Protein AF-A0A968VLU7-F1 (afdb_monomer_lite)

Structure (mmCIF, N/CA/C/O backbone):
data_AF-A0A968VLU7-F1
#
_entry.id   AF-A0A968VLU7-F1
#
loop_
_atom_site.group_PDB
_atom_site.id
_atom_site.type_symbol
_atom_site.label_atom_id
_atom_site.label_alt_id
_atom_site.label_comp_id
_atom_site.label_asym_id
_atom_site.label_entity_id
_atom_site.label_seq_id
_atom_site.pdbx_PDB_ins_code
_atom_site.Cartn_x
_atom_site.Cartn_y
_atom_site.Cartn_z
_atom_site.occupancy
_atom_site.B_iso_or_equiv
_atom_site.auth_seq_id
_atom_site.auth_comp_id
_atom_site.auth_asym_id
_atom_site.auth_atom_id
_atom_site.pdbx_PDB_model_num
ATOM 1 N N . MET A 1 1 ? -8.052 23.597 -14.425 1.00 51.09 1 MET A N 1
ATOM 2 C CA . MET A 1 1 ? -7.972 22.643 -15.553 1.00 51.09 1 MET A CA 1
ATOM 3 C C . MET A 1 1 ? -7.661 21.229 -15.045 1.00 51.09 1 MET A C 1
ATOM 5 O O . MET A 1 1 ? -6.500 20.841 -15.040 1.00 51.09 1 MET A O 1
ATOM 9 N N . PRO A 1 2 ? -8.665 20.461 -14.580 1.00 56.44 2 PRO A N 1
ATOM 10 C CA . PRO A 1 2 ? -8.504 19.060 -14.148 1.00 56.44 2 PRO A CA 1
ATOM 11 C C . PRO A 1 2 ? -8.347 18.060 -15.314 1.00 56.44 2 PRO A C 1
ATOM 13 O O . PRO A 1 2 ? -7.928 16.928 -15.118 1.00 56.44 2 PRO A O 1
ATOM 16 N N . THR A 1 3 ? -8.668 18.475 -16.542 1.00 58.62 3 THR A N 1
ATOM 17 C CA . THR A 1 3 ? -8.881 17.606 -17.713 1.00 58.62 3 THR A CA 1
ATOM 18 C C . THR A 1 3 ? -7.614 17.035 -18.357 1.00 58.62 3 THR A C 1
ATOM 20 O O . THR A 1 3 ? -7.699 16.066 -19.106 1.00 58.62 3 THR A O 1
ATOM 23 N N . LEU A 1 4 ? -6.435 17.600 -18.076 1.00 59.56 4 LEU A N 1
ATOM 24 C CA . LEU A 1 4 ? -5.157 17.134 -18.639 1.00 59.56 4 LEU A CA 1
ATOM 25 C C . LEU A 1 4 ? -4.418 16.137 -17.732 1.00 59.56 4 LEU A C 1
ATOM 27 O O . LEU A 1 4 ? -3.543 15.424 -18.217 1.00 59.56 4 LEU A O 1
ATOM 31 N N . TYR A 1 5 ? -4.789 16.047 -16.448 1.00 61.19 5 TYR A N 1
ATOM 32 C CA . TYR A 1 5 ? -4.163 15.151 -15.467 1.00 61.19 5 TYR A CA 1
ATOM 33 C C . TYR A 1 5 ? -4.159 13.669 -15.903 1.00 61.19 5 TYR A C 1
ATOM 35 O O . TYR A 1 5 ? -3.080 13.073 -15.908 1.00 61.19 5 TYR A O 1
ATOM 43 N N . PRO A 1 6 ? -5.273 13.091 -16.407 1.00 62.50 6 PRO A N 1
ATOM 44 C CA . PRO A 1 6 ? -5.295 11.687 -16.830 1.00 62.50 6 PRO A CA 1
ATOM 45 C C . PRO A 1 6 ? -4.394 11.387 -18.036 1.00 62.50 6 PRO A C 1
ATOM 47 O O . PRO A 1 6 ? -4.065 10.234 -18.286 1.00 62.50 6 PRO A O 1
ATOM 50 N N . ARG A 1 7 ? -4.006 12.405 -18.818 1.00 68.12 7 ARG A N 1
ATOM 51 C CA . ARG A 1 7 ? -3.220 12.222 -20.051 1.00 68.12 7 ARG A CA 1
ATOM 52 C C . ARG A 1 7 ? -1.714 12.233 -19.809 1.00 68.12 7 ARG A C 1
ATOM 54 O O . ARG A 1 7 ? -0.983 11.550 -20.518 1.00 68.12 7 ARG A O 1
ATOM 61 N N . ILE A 1 8 ? -1.254 13.002 -18.825 1.00 74.12 8 ILE A N 1
ATOM 62 C CA . ILE A 1 8 ? 0.177 13.193 -18.535 1.00 74.12 8 ILE A CA 1
ATOM 63 C C . ILE A 1 8 ? 0.699 12.259 -17.443 1.00 74.12 8 ILE A C 1
ATOM 65 O O . ILE A 1 8 ? 1.892 11.975 -17.404 1.00 74.12 8 ILE A O 1
ATOM 69 N N . TRP A 1 9 ? -0.184 11.751 -16.584 1.00 81.12 9 TRP A N 1
ATOM 70 C CA . TRP A 1 9 ? 0.197 10.877 -15.480 1.00 81.12 9 TRP A CA 1
ATOM 71 C C . TRP A 1 9 ? 0.637 9.465 -15.910 1.00 81.12 9 TRP A C 1
ATOM 73 O O . TRP A 1 9 ? 1.695 9.027 -15.457 1.00 81.12 9 TRP A O 1
ATOM 83 N N . PRO A 1 10 ? -0.034 8.777 -16.859 1.00 80.62 10 PRO A N 1
ATOM 84 C CA . PRO A 1 10 ? 0.406 7.448 -17.293 1.00 80.62 10 PRO A CA 1
ATOM 85 C C . PRO A 1 10 ? 1.819 7.417 -17.911 1.00 80.62 10 PRO A C 1
ATOM 87 O O . PRO A 1 10 ? 2.572 6.487 -17.625 1.00 80.62 10 PRO A O 1
ATOM 90 N N . PRO A 1 11 ? 2.242 8.402 -18.735 1.00 81.06 11 PRO A N 1
ATOM 91 C CA . PRO A 1 11 ? 3.641 8.514 -19.152 1.00 81.06 11 PRO A CA 1
ATOM 92 C C . PRO A 1 11 ? 4.634 8.648 -17.990 1.00 81.06 11 PRO A C 1
ATOM 94 O O . PRO A 1 11 ? 5.686 8.013 -18.033 1.00 81.06 11 PRO A O 1
ATOM 97 N N . ILE A 1 12 ? 4.304 9.434 -16.959 1.00 83.62 12 ILE A N 1
ATOM 98 C CA . ILE A 1 12 ? 5.163 9.631 -15.780 1.00 83.62 12 ILE A CA 1
ATOM 99 C C . ILE A 1 12 ? 5.307 8.323 -15.002 1.00 83.62 12 ILE A C 1
ATOM 101 O O . ILE A 1 12 ? 6.427 7.922 -14.701 1.00 83.62 12 ILE A O 1
ATOM 105 N N . GLN A 1 13 ? 4.198 7.625 -14.748 1.00 85.12 13 GLN A N 1
ATOM 106 C CA . GLN A 1 13 ? 4.214 6.332 -14.064 1.00 85.12 13 GLN A CA 1
ATOM 107 C C . GLN A 1 13 ? 5.093 5.308 -14.791 1.00 85.12 13 GLN A C 1
ATOM 109 O O . GLN A 1 13 ? 5.953 4.675 -14.179 1.00 85.12 13 GLN A O 1
ATOM 114 N N . ARG A 1 14 ? 4.960 5.217 -16.123 1.00 82.75 14 ARG A N 1
ATOM 115 C CA . ARG A 1 14 ? 5.808 4.340 -16.946 1.00 82.75 14 ARG A CA 1
ATOM 116 C C . ARG A 1 14 ? 7.289 4.695 -16.851 1.00 82.75 14 ARG A C 1
ATOM 118 O O . ARG A 1 14 ? 8.110 3.793 -16.733 1.00 82.75 14 ARG A O 1
ATOM 125 N N . ALA A 1 15 ? 7.631 5.982 -16.916 1.00 86.12 15 ALA A N 1
ATOM 126 C CA . ALA A 1 15 ? 9.019 6.434 -16.836 1.00 86.12 15 ALA A CA 1
ATOM 127 C C . ALA A 1 15 ? 9.638 6.190 -15.449 1.00 86.12 15 ALA A C 1
ATOM 129 O O . ALA A 1 15 ? 10.814 5.848 -15.359 1.00 86.12 15 ALA A O 1
ATOM 130 N N . ALA A 1 16 ? 8.848 6.336 -14.382 1.00 85.50 16 ALA A N 1
ATOM 131 C CA . ALA A 1 16 ? 9.277 6.099 -13.006 1.00 85.50 16 ALA A CA 1
ATOM 132 C C . ALA A 1 16 ? 9.236 4.615 -12.592 1.00 85.50 16 ALA A C 1
ATOM 134 O O . ALA A 1 16 ? 9.745 4.271 -11.530 1.00 85.50 16 ALA A O 1
ATOM 135 N N . GLY A 1 17 ? 8.650 3.734 -13.411 1.00 88.69 17 GLY A N 1
ATOM 136 C CA . GLY A 1 17 ? 8.498 2.316 -13.079 1.00 88.69 17 GLY A CA 1
ATOM 137 C C . GLY A 1 17 ? 7.533 2.073 -11.917 1.00 88.69 17 GLY A C 1
ATOM 138 O O . GLY A 1 17 ? 7.744 1.147 -11.143 1.00 88.69 17 GLY A O 1
ATOM 139 N N . ILE A 1 18 ? 6.496 2.902 -11.794 1.00 89.31 18 ILE A N 1
ATOM 140 C CA . ILE A 1 18 ? 5.481 2.815 -10.737 1.00 89.31 18 ILE A CA 1
ATOM 141 C C . ILE A 1 18 ?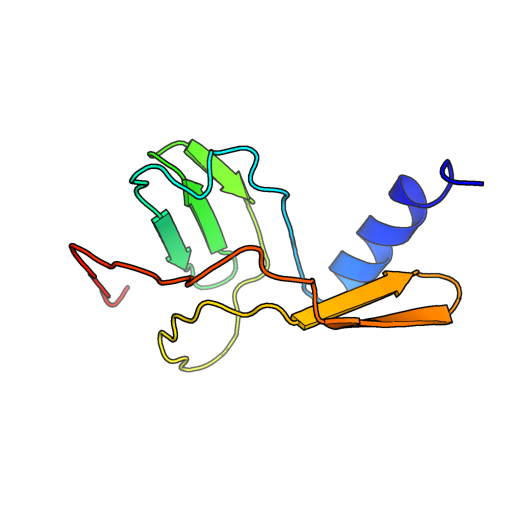 4.105 2.526 -11.339 1.00 89.31 18 ILE A C 1
ATOM 143 O O . ILE A 1 18 ? 3.856 2.809 -12.512 1.00 89.31 18 ILE A O 1
ATOM 147 N N . ALA A 1 19 ? 3.200 2.001 -10.522 1.00 91.69 19 ALA A N 1
ATOM 148 C CA . ALA A 1 19 ? 1.786 1.879 -10.843 1.00 91.69 19 ALA A CA 1
ATOM 149 C C . ALA A 1 19 ? 0.970 2.063 -9.557 1.00 91.69 19 ALA A C 1
ATOM 151 O O . ALA A 1 19 ? 1.433 1.698 -8.479 1.00 91.69 19 ALA A O 1
ATOM 152 N N . GLU A 1 20 ? -0.224 2.640 -9.669 1.00 91.25 20 GLU A N 1
ATOM 153 C CA . GLU A 1 20 ? -1.108 2.888 -8.527 1.00 91.25 20 GLU A CA 1
ATOM 154 C C . GLU A 1 20 ? -2.570 2.686 -8.940 1.00 91.25 20 GLU A C 1
ATOM 156 O O . GLU A 1 20 ? -2.925 2.866 -10.108 1.00 91.25 20 GLU A O 1
ATOM 161 N N . ALA A 1 21 ? -3.419 2.343 -7.977 1.00 92.00 21 ALA A N 1
ATOM 162 C CA . ALA A 1 21 ? -4.863 2.276 -8.149 1.00 92.00 21 ALA A CA 1
ATOM 163 C C . ALA A 1 21 ? -5.552 2.787 -6.882 1.00 92.00 21 ALA A C 1
ATOM 165 O O . ALA A 1 21 ? -5.066 2.573 -5.772 1.00 92.00 21 ALA A O 1
ATOM 166 N N . ALA A 1 22 ? -6.690 3.461 -7.052 1.00 91.50 22 ALA A N 1
ATOM 167 C CA . ALA A 1 22 ? -7.531 3.840 -5.928 1.00 91.50 22 ALA A CA 1
ATOM 168 C C . ALA A 1 22 ? -8.303 2.612 -5.436 1.00 91.50 22 ALA A C 1
ATOM 170 O O . ALA A 1 22 ? -9.004 1.963 -6.215 1.00 91.50 22 ALA A O 1
ATOM 171 N N . ILE A 1 23 ? -8.200 2.323 -4.143 1.00 92.12 23 ILE A N 1
ATOM 172 C CA . ILE A 1 23 ? -9.030 1.320 -3.482 1.00 92.12 23 ILE A CA 1
ATOM 173 C C . ILE A 1 23 ? -10.332 2.013 -3.081 1.00 92.12 23 ILE A C 1
ATOM 175 O O . ILE A 1 23 ? -10.313 3.015 -2.372 1.00 92.12 23 ILE A O 1
ATOM 179 N N . THR A 1 24 ? -11.461 1.511 -3.576 1.00 91.19 24 THR A N 1
ATOM 180 C CA . THR A 1 24 ? -12.795 2.051 -3.260 1.00 91.19 24 THR A CA 1
ATOM 181 C C . THR A 1 24 ? -13.511 1.263 -2.163 1.00 91.19 24 THR A C 1
ATOM 183 O O . THR A 1 24 ? -14.669 1.552 -1.874 1.00 91.19 24 THR A O 1
ATOM 186 N N . ALA A 1 25 ? -12.860 0.233 -1.616 1.00 91.06 25 ALA A N 1
ATOM 187 C CA . ALA A 1 25 ? -13.356 -0.526 -0.476 1.00 91.06 25 ALA A CA 1
ATOM 188 C C . ALA A 1 25 ? -13.392 0.352 0.783 1.00 91.06 25 ALA A C 1
ATOM 190 O O . ALA A 1 25 ? -12.696 1.368 0.872 1.00 91.06 25 ALA A O 1
ATOM 191 N N . SER A 1 26 ? -14.240 -0.032 1.732 1.00 92.31 26 SER A N 1
ATOM 192 C CA . SER A 1 26 ? -14.320 0.625 3.030 1.00 92.31 26 SER A CA 1
ATOM 193 C C . SER A 1 26 ? -12.995 0.465 3.773 1.00 92.31 26 SER A C 1
ATOM 195 O O . SER A 1 26 ? -12.355 -0.574 3.697 1.00 92.31 26 SER A O 1
ATOM 197 N N . THR A 1 27 ? -12.557 1.488 4.499 1.00 89.06 27 THR A N 1
ATOM 198 C CA . THR A 1 27 ? -11.331 1.390 5.309 1.00 89.06 27 THR A CA 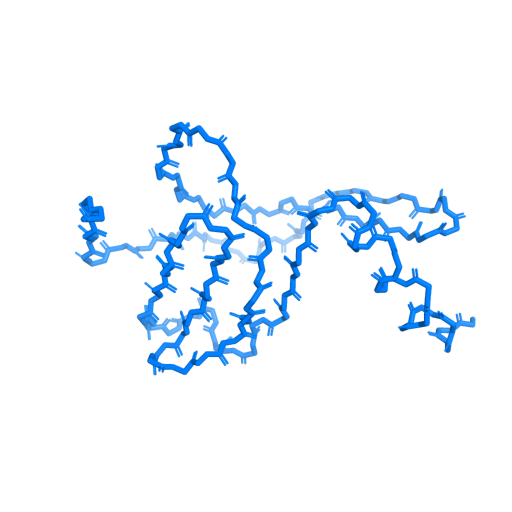1
ATOM 199 C C . THR A 1 27 ? -11.608 0.943 6.743 1.00 89.06 27 THR A C 1
ATOM 201 O O . THR A 1 27 ? -10.671 0.824 7.523 1.00 89.06 27 THR A O 1
ATOM 204 N N . THR A 1 28 ? -12.880 0.768 7.118 1.00 92.44 28 THR A N 1
ATOM 205 C CA . THR A 1 28 ? -13.301 0.383 8.478 1.00 92.44 28 THR A CA 1
ATOM 206 C C . THR A 1 28 ? -13.769 -1.062 8.576 1.00 92.44 28 THR A C 1
ATOM 208 O O . THR A 1 28 ? -13.997 -1.543 9.682 1.00 92.44 28 THR A O 1
ATOM 211 N N . ASP A 1 29 ? -13.954 -1.726 7.437 1.00 96.06 29 ASP A N 1
ATOM 212 C CA . ASP A 1 29 ? -14.360 -3.124 7.377 1.00 96.06 29 ASP A CA 1
ATOM 213 C C . ASP A 1 29 ? -13.123 -4.019 7.230 1.00 96.06 29 ASP A C 1
ATOM 215 O O . ASP A 1 29 ? -12.071 -3.587 6.749 1.00 96.06 29 ASP A O 1
ATOM 219 N N . TRP A 1 30 ? -13.249 -5.276 7.653 1.00 97.19 30 TRP A N 1
ATOM 220 C CA . TRP A 1 30 ? -12.222 -6.285 7.417 1.00 97.19 30 TRP A CA 1
ATOM 221 C C . TRP A 1 30 ? -12.124 -6.605 5.928 1.00 97.19 30 TRP A C 1
ATOM 223 O O . TRP A 1 30 ? -13.143 -6.781 5.259 1.00 97.19 30 TRP A O 1
ATOM 233 N N . HIS A 1 31 ? -10.892 -6.701 5.434 1.00 97.38 31 HIS A N 1
ATOM 234 C CA . HIS A 1 31 ? -10.593 -6.938 4.030 1.00 97.38 31 HIS A CA 1
ATOM 235 C C . HIS A 1 31 ? -9.385 -7.851 3.876 1.00 97.38 31 HIS A C 1
ATOM 237 O O . HIS A 1 31 ? -8.388 -7.698 4.586 1.00 97.38 31 HIS A O 1
ATOM 243 N N . ASP A 1 32 ? -9.456 -8.724 2.874 1.00 97.50 32 ASP A N 1
ATOM 244 C CA . ASP A 1 32 ? -8.329 -9.560 2.478 1.00 97.50 32 ASP A CA 1
ATOM 245 C C . ASP A 1 32 ? -7.498 -8.825 1.429 1.00 97.50 32 ASP A C 1
ATOM 247 O O . ASP A 1 32 ? -7.984 -8.498 0.341 1.00 97.50 32 ASP A O 1
ATOM 251 N N . TYR A 1 33 ? -6.224 -8.593 1.736 1.00 96.38 33 TYR A N 1
ATOM 252 C CA . TYR A 1 33 ? -5.277 -7.958 0.826 1.00 96.38 33 TYR A CA 1
ATOM 253 C C . TYR A 1 33 ? -4.246 -8.970 0.341 1.00 96.38 33 TYR A C 1
ATOM 255 O O . TYR A 1 33 ? -3.580 -9.625 1.138 1.00 96.38 33 TYR A O 1
ATOM 263 N N . GLU A 1 34 ? -4.062 -9.053 -0.975 1.00 96.75 34 GLU A N 1
ATOM 264 C CA . GLU A 1 34 ? -3.087 -9.958 -1.585 1.00 96.75 34 GLU A CA 1
ATOM 265 C C . GLU A 1 34 ? -2.151 -9.177 -2.512 1.00 96.75 34 GLU A C 1
ATOM 267 O O . GLU A 1 34 ? -2.593 -8.498 -3.444 1.00 96.75 34 GLU A O 1
ATOM 272 N N . LEU A 1 35 ? -0.842 -9.305 -2.281 1.00 95.12 35 LEU A N 1
ATOM 273 C CA . LEU A 1 35 ? 0.194 -8.859 -3.208 1.00 95.12 35 LEU A CA 1
ATOM 274 C C . LEU A 1 35 ? 0.850 -10.080 -3.849 1.00 95.12 35 LEU A C 1
ATOM 276 O O . LEU A 1 35 ? 1.732 -10.709 -3.270 1.00 95.12 35 LEU A O 1
ATOM 280 N N . ILE A 1 36 ? 0.464 -10.370 -5.088 1.00 95.19 36 ILE A N 1
ATOM 281 C CA . ILE A 1 36 ? 1.120 -11.395 -5.895 1.00 95.19 36 ILE A CA 1
ATOM 282 C C . ILE A 1 36 ? 2.343 -10.752 -6.529 1.00 95.19 36 ILE A C 1
ATOM 284 O O . ILE A 1 36 ? 2.224 -9.948 -7.457 1.00 95.19 36 ILE A O 1
ATOM 288 N N . TRP A 1 37 ? 3.523 -11.092 -6.024 1.00 92.62 37 TRP A N 1
ATOM 289 C CA . TRP A 1 37 ? 4.781 -10.522 -6.489 1.00 92.62 37 TRP A CA 1
ATOM 290 C C . TRP A 1 37 ? 5.516 -11.491 -7.421 1.00 92.62 37 TRP A C 1
ATOM 292 O O . TRP A 1 37 ? 6.171 -12.435 -6.991 1.00 92.62 37 TRP A O 1
ATOM 302 N N . GLY A 1 38 ? 5.433 -11.237 -8.729 1.00 91.81 38 GLY A N 1
ATOM 303 C CA . GLY A 1 38 ? 6.172 -11.985 -9.745 1.00 91.81 38 GLY A CA 1
ATOM 304 C C . GLY A 1 38 ? 7.548 -11.390 -10.065 1.00 91.81 38 GLY A C 1
ATOM 305 O O . GLY A 1 38 ? 7.878 -10.260 -9.718 1.00 91.81 38 GLY A O 1
ATOM 306 N N . ALA A 1 39 ? 8.353 -12.117 -10.843 1.00 91.44 39 ALA A N 1
ATOM 307 C CA . ALA A 1 39 ? 9.718 -11.697 -11.196 1.00 91.44 39 ALA A CA 1
ATOM 308 C C . ALA A 1 39 ? 9.807 -10.378 -11.996 1.00 91.44 39 ALA A C 1
ATOM 310 O O . ALA A 1 39 ? 10.859 -9.742 -12.046 1.00 91.44 39 ALA A O 1
ATOM 311 N N . ARG A 1 40 ? 8.728 -9.992 -12.687 1.00 92.88 40 ARG A N 1
ATOM 312 C CA . ARG A 1 40 ? 8.681 -8.795 -13.549 1.00 92.88 40 ARG A CA 1
ATOM 313 C C . ARG A 1 40 ? 7.517 -7.872 -13.241 1.00 92.88 40 ARG A C 1
ATOM 315 O O . ARG A 1 40 ? 7.647 -6.664 -13.429 1.00 92.88 40 ARG A O 1
ATOM 322 N N . TYR A 1 41 ? 6.402 -8.450 -12.813 1.00 95.38 41 TYR A N 1
ATOM 323 C CA . TYR A 1 41 ? 5.174 -7.730 -12.550 1.00 95.38 41 TYR A CA 1
ATOM 324 C C . TYR A 1 41 ? 4.547 -8.217 -11.253 1.00 95.38 41 TYR A C 1
ATOM 326 O O . TYR A 1 41 ? 4.743 -9.373 -10.875 1.00 95.38 41 TYR A O 1
ATOM 334 N N . SER A 1 42 ? 3.770 -7.341 -10.636 1.00 95.50 42 SER A N 1
ATOM 335 C CA . SER A 1 42 ? 2.973 -7.625 -9.458 1.00 95.50 42 SER A CA 1
ATOM 336 C C . SER A 1 42 ? 1.499 -7.332 -9.731 1.00 95.50 42 SER A C 1
ATOM 338 O O . SER A 1 42 ? 1.162 -6.437 -10.515 1.00 95.50 42 SER A O 1
ATOM 340 N N . THR A 1 43 ? 0.637 -8.078 -9.052 1.00 96.94 43 THR A N 1
ATOM 341 C CA . THR A 1 43 ? -0.817 -7.904 -9.063 1.00 96.94 43 THR A CA 1
ATOM 342 C C . THR A 1 43 ? -1.271 -7.690 -7.625 1.00 96.94 43 THR A C 1
ATOM 344 O O . THR A 1 43 ? -0.854 -8.422 -6.730 1.00 96.94 43 THR A O 1
ATOM 347 N N . PHE A 1 44 ? -2.111 -6.684 -7.401 1.00 96.81 44 PHE A N 1
ATOM 348 C CA . PHE A 1 44 ? -2.686 -6.384 -6.096 1.00 96.81 44 PHE A CA 1
ATOM 349 C C . PHE A 1 44 ? -4.183 -6.671 -6.107 1.00 96.81 44 PHE A C 1
ATOM 351 O O . PHE A 1 44 ? -4.901 -6.229 -7.019 1.00 96.81 44 PHE A O 1
ATOM 358 N N . ARG A 1 45 ? -4.654 -7.397 -5.095 1.00 97.88 45 ARG A N 1
ATOM 359 C CA . ARG A 1 45 ? -6.064 -7.741 -4.928 1.00 97.88 45 ARG A CA 1
ATOM 360 C C . ARG A 1 45 ? -6.604 -7.281 -3.584 1.00 97.88 45 ARG A C 1
ATOM 362 O O . ARG A 1 45 ? -5.874 -7.232 -2.599 1.00 97.88 45 ARG A O 1
ATOM 369 N N . VAL A 1 46 ? -7.898 -6.986 -3.585 1.00 97.69 46 VAL A N 1
ATOM 370 C CA . VAL A 1 46 ? -8.706 -6.720 -2.394 1.00 97.69 46 VAL A CA 1
ATOM 371 C C . VAL A 1 46 ? -9.932 -7.620 -2.480 1.00 97.69 46 VAL A C 1
ATOM 373 O O . VAL A 1 46 ? -10.609 -7.630 -3.514 1.00 97.69 46 VAL A O 1
ATOM 376 N N . ASP A 1 47 ? -10.177 -8.422 -1.448 1.00 97.44 47 ASP A N 1
ATOM 377 C CA . ASP A 1 47 ? -11.267 -9.405 -1.376 1.00 97.44 47 ASP A CA 1
ATOM 378 C C . ASP A 1 47 ? -11.301 -10.337 -2.605 1.00 97.44 47 ASP A C 1
ATOM 380 O O . ASP A 1 47 ? -12.330 -10.546 -3.257 1.00 97.44 47 ASP A O 1
ATOM 384 N N . GLY A 1 48 ? -10.120 -10.818 -3.012 1.00 96.44 48 GLY A N 1
ATOM 385 C CA . GLY A 1 48 ? -9.931 -11.679 -4.185 1.00 96.44 48 GLY A CA 1
ATOM 386 C C . GLY A 1 48 ? -10.121 -10.995 -5.548 1.00 96.44 48 GLY A C 1
ATOM 387 O O . GLY A 1 48 ? -9.948 -11.637 -6.587 1.00 96.44 48 GLY A O 1
ATOM 388 N N . ARG A 1 49 ? -10.446 -9.696 -5.595 1.00 96.88 49 ARG A N 1
ATOM 389 C CA . ARG A 1 49 ? -10.615 -8.931 -6.841 1.00 96.88 49 ARG A CA 1
ATOM 390 C C . ARG A 1 49 ? -9.353 -8.158 -7.180 1.00 96.88 49 ARG A C 1
ATOM 392 O O . ARG A 1 49 ? -8.839 -7.412 -6.356 1.00 96.88 49 ARG A O 1
ATOM 399 N N . THR A 1 50 ? -8.888 -8.272 -8.420 1.00 97.56 50 THR A N 1
ATOM 400 C CA . THR A 1 50 ? -7.746 -7.488 -8.906 1.00 97.56 50 THR A CA 1
ATOM 401 C C . THR A 1 50 ? -8.082 -5.997 -8.962 1.00 97.56 50 THR A C 1
ATOM 403 O O . THR A 1 50 ? -8.968 -5.588 -9.712 1.00 97.56 50 THR A O 1
ATOM 406 N N . VAL A 1 51 ? -7.344 -5.193 -8.192 1.00 97.06 51 VAL A N 1
ATOM 407 C CA . VAL A 1 51 ? -7.462 -3.723 -8.144 1.00 97.06 51 VAL A CA 1
ATOM 408 C C . VAL A 1 51 ? -6.349 -3.054 -8.947 1.00 97.06 51 VAL A C 1
ATOM 410 O O . VAL A 1 51 ? -6.578 -2.036 -9.599 1.00 97.06 51 VAL A O 1
ATOM 413 N N . LEU A 1 52 ? -5.154 -3.646 -8.949 1.00 96.38 52 LEU A N 1
ATOM 414 C CA . LEU A 1 52 ? -4.033 -3.207 -9.769 1.00 96.38 52 LEU A CA 1
ATOM 415 C C . LEU A 1 52 ? -3.388 -4.424 -10.418 1.00 96.38 52 LEU A C 1
ATOM 417 O O . LEU A 1 52 ? -3.035 -5.380 -9.732 1.00 96.38 52 LEU A O 1
ATOM 421 N N . ASP A 1 53 ? -3.224 -4.377 -11.733 1.00 95.88 53 ASP A N 1
ATOM 422 C CA . ASP A 1 53 ? -2.628 -5.465 -12.497 1.00 95.88 53 ASP A 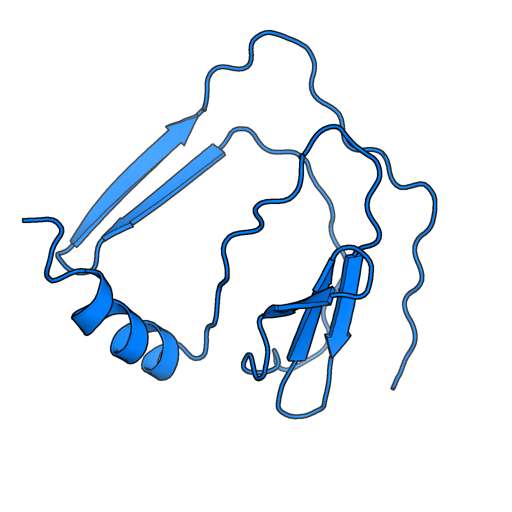CA 1
ATOM 423 C C . ASP A 1 53 ? -1.403 -4.996 -13.277 1.00 95.88 53 ASP A C 1
ATOM 425 O O . ASP A 1 53 ? -1.278 -3.813 -13.607 1.00 95.88 53 ASP A O 1
ATOM 429 N N . HIS A 1 54 ? -0.508 -5.934 -13.586 1.00 94.94 54 HIS A N 1
ATOM 430 C CA . HIS A 1 54 ? 0.711 -5.686 -14.355 1.00 94.94 54 HIS A CA 1
ATOM 431 C C . HIS A 1 54 ? 1.572 -4.510 -13.836 1.00 94.94 54 HIS A C 1
ATOM 433 O O . HIS A 1 54 ? 2.272 -3.853 -14.615 1.00 94.94 54 HIS A O 1
ATOM 439 N N . ALA A 1 55 ? 1.570 -4.247 -12.524 1.00 95.19 55 ALA A N 1
ATOM 440 C CA . ALA A 1 55 ? 2.444 -3.247 -11.916 1.00 95.19 55 ALA A CA 1
ATOM 441 C C . ALA A 1 55 ? 3.910 -3.696 -12.032 1.00 95.19 55 ALA A C 1
ATOM 443 O O . ALA A 1 55 ? 4.173 -4.884 -11.868 1.00 95.19 55 ALA A O 1
ATOM 444 N N . PRO A 1 56 ? 4.889 -2.818 -12.308 1.00 94.75 56 PRO A N 1
ATOM 445 C CA . PRO A 1 56 ? 6.297 -3.212 -12.308 1.00 94.75 56 PRO A CA 1
ATOM 446 C C . PRO A 1 56 ? 6.714 -3.805 -10.955 1.00 94.75 56 PRO A C 1
ATOM 448 O O . PRO A 1 56 ? 6.474 -3.199 -9.912 1.00 94.75 56 PRO A O 1
ATOM 451 N N . ALA A 1 57 ? 7.353 -4.975 -10.971 1.00 92.88 57 ALA A N 1
ATOM 452 C CA . ALA A 1 57 ? 7.826 -5.608 -9.745 1.00 92.88 57 ALA A CA 1
ATOM 453 C C . ALA A 1 57 ? 9.022 -4.832 -9.154 1.00 92.88 57 ALA A C 1
ATOM 455 O O . ALA A 1 57 ? 9.987 -4.556 -9.885 1.00 92.88 57 ALA A O 1
ATOM 456 N N . PRO A 1 58 ? 9.015 -4.520 -7.843 1.00 86.94 58 PRO A N 1
ATOM 457 C CA . PRO A 1 58 ? 10.200 -4.026 -7.151 1.00 86.94 58 PRO A CA 1
ATOM 458 C C . PRO A 1 58 ? 11.370 -5.013 -7.280 1.00 86.94 58 PRO A C 1
ATOM 460 O O . PRO A 1 58 ? 11.173 -6.217 -7.452 1.00 86.94 58 PRO A O 1
ATOM 463 N N . ARG A 1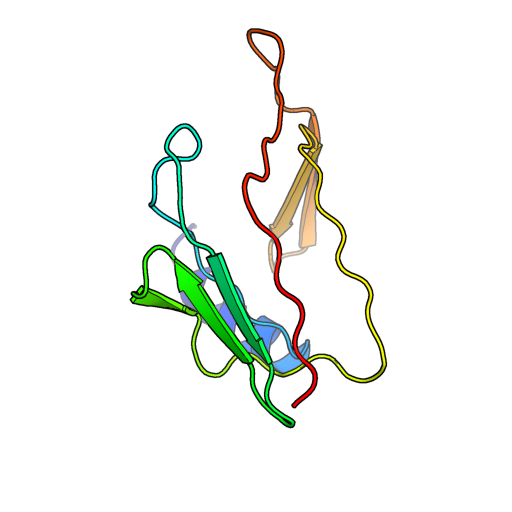 59 ? 12.609 -4.509 -7.206 1.00 85.00 59 ARG A N 1
ATOM 464 C CA . ARG A 1 59 ? 13.827 -5.332 -7.306 1.00 85.00 59 ARG A CA 1
ATOM 465 C C . ARG A 1 59 ? 14.517 -5.457 -5.952 1.00 85.00 59 ARG A C 1
ATOM 467 O O . ARG A 1 59 ? 14.719 -4.453 -5.279 1.00 85.00 59 ARG A O 1
ATOM 474 N N . GLY A 1 60 ? 14.986 -6.666 -5.648 1.00 85.44 60 GLY A N 1
ATOM 475 C CA . GLY A 1 60 ? 15.725 -6.968 -4.422 1.00 85.44 60 GLY A CA 1
ATOM 476 C C . GLY A 1 60 ? 14.821 -7.366 -3.250 1.00 85.44 60 GLY A C 1
ATOM 477 O O . GLY A 1 60 ? 13.598 -7.355 -3.385 1.00 85.44 60 GLY A O 1
ATOM 478 N N . PRO A 1 61 ? 15.420 -7.759 -2.115 1.00 84.62 61 PRO A N 1
ATOM 479 C CA . PRO A 1 61 ? 14.669 -8.117 -0.921 1.00 84.62 61 PRO A CA 1
ATOM 480 C C . PRO A 1 61 ? 13.965 -6.885 -0.344 1.00 84.62 61 PRO A C 1
ATOM 482 O O . PRO A 1 61 ? 14.557 -5.809 -0.254 1.00 84.62 61 PRO A O 1
ATOM 485 N N . LEU A 1 62 ? 12.717 -7.065 0.081 1.00 87.25 62 LEU A N 1
ATOM 486 C CA . LEU A 1 62 ? 11.942 -6.072 0.820 1.00 87.25 62 LEU A CA 1
ATOM 487 C C . LEU A 1 62 ? 11.467 -6.667 2.148 1.00 87.25 62 LEU A C 1
ATOM 489 O O . LEU A 1 62 ? 11.510 -7.880 2.351 1.00 87.25 62 LEU A O 1
ATOM 493 N N . CYS A 1 63 ? 11.011 -5.80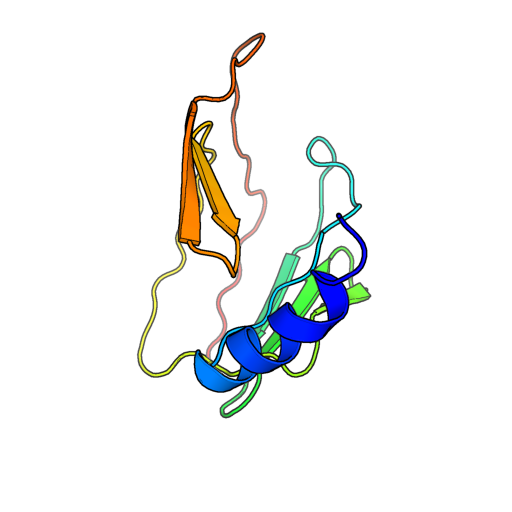0 3.046 1.00 89.12 63 CYS A N 1
ATOM 494 C CA . CYS A 1 63 ? 10.318 -6.179 4.269 1.00 89.12 63 CYS A CA 1
ATOM 495 C C . CYS A 1 63 ? 8.837 -5.799 4.180 1.00 89.12 63 CYS A C 1
ATOM 497 O O . CYS A 1 63 ? 8.469 -4.839 3.502 1.00 89.12 63 CYS A O 1
ATOM 499 N N . PHE A 1 64 ? 7.996 -6.547 4.892 1.00 91.81 64 PHE A N 1
ATOM 500 C CA . PHE A 1 64 ? 6.626 -6.129 5.146 1.00 91.81 64 PHE A CA 1
ATOM 501 C C . PHE A 1 64 ? 6.612 -5.081 6.260 1.00 91.81 64 PHE A C 1
ATOM 503 O O . PHE A 1 64 ? 7.227 -5.273 7.311 1.00 91.81 64 PHE A O 1
ATOM 510 N N . VAL A 1 65 ? 5.905 -3.980 6.020 1.00 93.50 65 VAL A N 1
ATOM 511 C CA . VAL A 1 65 ? 5.654 -2.918 6.996 1.00 93.50 65 VAL A CA 1
ATOM 512 C C . VAL A 1 65 ? 4.199 -2.503 6.847 1.00 93.50 65 VAL A C 1
ATOM 514 O O . VAL A 1 65 ? 3.745 -2.242 5.734 1.00 93.50 65 VAL A O 1
ATOM 517 N N . ALA A 1 66 ? 3.488 -2.420 7.967 1.00 93.00 66 ALA A N 1
ATOM 518 C CA . ALA A 1 66 ? 2.126 -1.918 8.029 1.00 93.00 66 ALA A CA 1
ATOM 519 C C . ALA A 1 66 ? 2.044 -0.820 9.089 1.00 93.00 66 ALA A C 1
ATOM 521 O O . ALA A 1 66 ? 2.540 -0.984 10.204 1.00 93.00 66 ALA A O 1
ATOM 522 N N . TRP A 1 67 ? 1.442 0.308 8.726 1.00 91.44 67 TRP A N 1
ATOM 523 C CA . TRP A 1 67 ? 1.203 1.429 9.625 1.00 91.44 67 TRP A CA 1
ATOM 524 C C . TRP A 1 67 ? -0.137 2.088 9.294 1.00 91.44 67 TRP A C 1
ATOM 526 O O . TRP A 1 67 ? -0.654 1.942 8.186 1.00 91.44 67 TRP A O 1
ATOM 536 N N . VAL A 1 68 ? -0.684 2.834 10.248 1.00 89.25 68 VAL A N 1
ATOM 537 C CA . VAL A 1 68 ? -1.704 3.853 9.993 1.00 89.25 68 VAL A CA 1
ATOM 538 C C . VAL A 1 68 ? -1.026 5.207 10.152 1.00 89.25 68 VAL A C 1
ATOM 540 O O . VAL A 1 68 ? -0.268 5.414 11.099 1.00 89.25 68 VAL A O 1
ATOM 543 N N . ASP A 1 69 ? -1.247 6.102 9.198 1.00 89.88 69 ASP A N 1
ATOM 544 C CA . ASP A 1 69 ? -0.636 7.427 9.174 1.00 89.88 69 ASP A CA 1
ATOM 545 C C . ASP A 1 69 ? -1.701 8.468 8.812 1.00 89.88 69 ASP A C 1
ATOM 547 O O . ASP A 1 69 ? -2.623 8.193 8.040 1.00 89.88 69 ASP A O 1
ATOM 551 N N . ASN A 1 70 ? -1.576 9.664 9.378 1.00 90.06 70 ASN A N 1
ATOM 552 C CA . ASN A 1 70 ? -2.404 10.820 9.055 1.00 90.06 70 ASN A CA 1
ATOM 553 C C . ASN A 1 70 ? -1.668 11.824 8.153 1.00 90.06 70 ASN A C 1
ATOM 555 O O . ASN A 1 70 ? -2.178 12.916 7.904 1.00 90.06 70 ASN A O 1
ATOM 559 N N . GLN A 1 71 ? -0.480 11.492 7.651 1.00 89.19 71 GLN A N 1
ATOM 560 C CA . GLN A 1 71 ? 0.265 12.324 6.712 1.00 89.19 71 GLN A CA 1
ATOM 561 C C . GLN A 1 71 ? -0.219 12.133 5.271 1.00 89.19 71 GLN A C 1
ATOM 563 O O . GLN A 1 71 ? -0.545 11.034 4.828 1.00 89.19 71 GLN A O 1
ATOM 568 N N . TYR A 1 72 ? -0.221 13.219 4.497 1.00 89.06 72 TYR A N 1
ATOM 569 C CA . TYR A 1 72 ? -0.461 13.158 3.057 1.00 89.06 72 TYR A CA 1
ATOM 570 C C . TYR A 1 72 ? 0.584 13.951 2.277 1.00 89.06 72 TYR A C 1
ATOM 572 O O . TYR A 1 72 ? 1.120 14.957 2.747 1.00 89.06 72 TYR A O 1
ATOM 580 N N . MET A 1 73 ? 0.807 13.534 1.031 1.00 88.06 73 MET A N 1
ATOM 581 C CA . MET A 1 73 ? 1.562 14.282 0.035 1.00 88.06 73 MET A CA 1
ATOM 582 C C . MET A 1 73 ? 0.785 14.312 -1.282 1.00 88.06 73 MET A C 1
ATOM 584 O O . MET A 1 73 ? 0.259 13.305 -1.744 1.00 88.06 73 MET A O 1
ATOM 588 N N . VAL A 1 74 ? 0.724 15.482 -1.910 1.00 86.88 74 VAL A N 1
ATOM 589 C CA . VAL A 1 74 ? 0.139 15.685 -3.234 1.00 86.88 74 VAL A CA 1
ATOM 590 C C . VAL A 1 74 ? 1.261 15.990 -4.205 1.00 86.88 74 VAL A C 1
ATOM 592 O O . VAL A 1 74 ? 1.936 17.009 -4.069 1.00 86.88 74 VAL A O 1
ATOM 595 N N . VAL A 1 75 ? 1.405 15.155 -5.230 1.00 81.69 75 VAL A N 1
ATOM 596 C CA . VAL A 1 75 ? 2.329 15.384 -6.342 1.00 81.69 75 VAL A CA 1
ATOM 597 C C . VAL A 1 75 ? 1.517 15.702 -7.589 1.00 81.69 75 VAL A C 1
ATOM 599 O O . VAL A 1 75 ? 0.736 14.878 -8.063 1.00 81.69 75 VAL A O 1
ATOM 602 N N . LYS A 1 76 ? 1.682 16.911 -8.138 1.00 80.25 76 LYS A N 1
ATOM 603 C CA . LYS A 1 76 ? 1.084 17.278 -9.429 1.00 80.25 76 LYS A CA 1
ATOM 604 C C . LYS A 1 76 ? 2.158 17.359 -10.513 1.00 80.25 76 LYS A C 1
ATOM 606 O O . LYS A 1 76 ? 3.180 18.004 -10.284 1.00 80.25 76 LYS A O 1
ATOM 611 N N . PRO A 1 77 ? 1.895 16.835 -11.724 1.00 73.56 77 PRO A N 1
ATOM 612 C CA . PRO A 1 77 ? 2.849 16.846 -12.838 1.00 73.56 77 PRO A CA 1
ATOM 613 C C . PRO A 1 77 ? 3.409 18.222 -13.236 1.00 73.56 77 PRO A C 1
ATOM 615 O O . PRO A 1 77 ? 4.462 18.296 -13.853 1.00 73.56 77 PRO A O 1
ATOM 618 N N . TRP A 1 78 ? 2.725 19.320 -12.903 1.00 79.06 78 TRP A N 1
ATOM 619 C CA . TRP A 1 78 ? 3.161 20.695 -13.188 1.00 79.06 78 TRP A CA 1
ATOM 620 C C . TRP A 1 78 ? 3.911 21.360 -12.018 1.00 79.06 78 TRP A C 1
ATOM 622 O O . TRP A 1 78 ? 3.908 22.583 -11.894 1.00 79.06 78 TRP A O 1
ATOM 632 N N . GLY A 1 79 ? 4.516 20.567 -11.129 1.00 76.31 79 GLY A N 1
ATOM 633 C CA . GLY A 1 79 ? 5.416 21.058 -10.079 1.00 76.31 79 GLY A CA 1
ATOM 634 C C . GLY A 1 79 ? 4.724 21.613 -8.834 1.00 76.31 79 GLY A C 1
ATOM 635 O O . GLY A 1 79 ? 5.361 22.283 -8.025 1.00 76.31 79 GLY A O 1
ATOM 636 N N . ARG A 1 80 ? 3.424 21.349 -8.650 1.00 79.25 80 ARG A N 1
ATOM 637 C CA . ARG A 1 80 ? 2.731 21.699 -7.405 1.00 79.25 80 ARG A CA 1
ATOM 638 C C . ARG A 1 80 ? 2.789 20.521 -6.442 1.00 79.25 80 ARG A C 1
ATOM 640 O O . ARG A 1 80 ? 2.061 19.546 -6.622 1.00 79.25 80 ARG A O 1
ATOM 647 N N . PHE A 1 81 ? 3.613 20.678 -5.416 1.00 84.56 81 PHE A N 1
ATOM 648 C CA . PHE A 1 81 ? 3.702 19.782 -4.275 1.00 84.56 81 PHE A CA 1
ATOM 649 C C . PHE A 1 81 ? 2.923 20.369 -3.098 1.00 84.56 81 PHE A C 1
ATOM 651 O O . PHE A 1 81 ? 2.891 21.586 -2.914 1.00 84.56 81 PHE A O 1
ATOM 658 N N . ALA A 1 82 ? 2.262 19.516 -2.328 1.00 86.62 82 ALA A N 1
ATOM 659 C CA . ALA A 1 82 ? 1.713 19.872 -1.026 1.00 86.62 82 ALA A CA 1
ATOM 660 C C . ALA A 1 82 ? 1.915 18.695 -0.078 1.00 86.62 82 ALA A C 1
ATOM 662 O O . ALA A 1 82 ? 1.925 17.552 -0.527 1.00 86.62 82 ALA A O 1
ATOM 663 N N . TRP A 1 83 ? 2.064 18.974 1.207 1.00 89.38 83 TRP A N 1
ATOM 664 C CA . TRP A 1 83 ? 2.111 17.961 2.251 1.00 89.38 83 TRP A CA 1
ATOM 665 C C . TRP A 1 83 ? 1.427 18.503 3.501 1.00 89.38 83 TRP A C 1
ATOM 667 O O . TRP A 1 83 ? 1.270 19.719 3.649 1.00 89.38 83 TRP A O 1
ATOM 677 N N . GLY A 1 84 ? 1.026 17.615 4.396 1.00 90.38 84 GLY A N 1
ATOM 678 C CA . GLY A 1 84 ? 0.434 18.014 5.661 1.00 90.38 84 GLY A CA 1
ATOM 679 C C . GLY A 1 84 ? -0.053 16.829 6.472 1.00 90.38 84 GLY A C 1
ATOM 680 O O . GLY A 1 84 ? 0.173 15.677 6.106 1.00 90.38 84 GLY A O 1
ATOM 681 N N . LEU A 1 85 ? -0.733 17.157 7.564 1.00 88.88 85 LEU A N 1
ATOM 682 C CA . LEU A 1 85 ? -1.476 16.211 8.383 1.00 88.88 85 LEU A CA 1
ATOM 683 C C . LEU A 1 85 ? -2.962 16.336 8.059 1.00 88.88 85 LEU A C 1
ATOM 685 O O . LEU A 1 85 ? -3.458 17.433 7.783 1.00 88.88 85 LEU A O 1
ATOM 689 N N . LEU A 1 86 ? -3.655 15.209 8.084 1.00 86.12 86 LEU A N 1
ATOM 690 C CA . LEU A 1 86 ? -5.101 15.136 8.135 1.00 86.12 86 LEU A CA 1
ATOM 691 C C . LEU A 1 86 ? -5.528 15.228 9.595 1.00 86.12 86 LEU A C 1
ATOM 693 O O . LEU A 1 86 ? -4.934 14.593 10.466 1.00 86.12 86 LEU A O 1
ATOM 697 N N . ASP A 1 87 ? -6.549 16.040 9.848 1.00 87.12 87 ASP A N 1
ATOM 698 C CA . ASP A 1 87 ? -7.165 16.105 11.165 1.00 87.12 87 ASP A CA 1
ATOM 699 C C . ASP A 1 87 ? -7.906 14.793 11.437 1.00 87.12 87 ASP A C 1
ATOM 701 O O . ASP A 1 87 ? -8.652 14.295 10.588 1.00 87.12 87 ASP A O 1
ATOM 705 N N . THR A 1 88 ? -7.669 14.215 12.608 1.00 84.06 88 THR A N 1
ATOM 706 C CA . THR A 1 88 ? -8.195 12.907 12.994 1.00 84.06 88 THR A CA 1
ATOM 707 C C . THR A 1 88 ? -9.194 13.117 14.118 1.00 84.06 88 THR A C 1
ATOM 709 O O . THR A 1 88 ? -8.834 13.577 15.198 1.00 84.06 88 THR A O 1
ATOM 712 N N . MET A 1 89 ? -10.455 12.760 13.877 1.00 80.88 89 MET A N 1
ATOM 713 C CA . MET A 1 89 ? -11.567 13.013 14.806 1.00 80.88 89 MET A CA 1
ATOM 714 C C . MET A 1 89 ? -11.545 12.130 16.071 1.00 80.88 89 MET A C 1
ATOM 716 O O . MET A 1 89 ? -12.456 12.214 16.894 1.00 80.88 89 MET A O 1
ATOM 720 N N . GLY A 1 90 ? -10.536 11.272 16.228 1.00 84.56 90 GLY A N 1
ATOM 721 C CA . GLY A 1 90 ? -10.396 10.333 17.334 1.00 84.56 90 GLY A CA 1
ATOM 722 C C . GLY A 1 90 ? -9.199 9.404 17.147 1.00 84.56 90 GLY A C 1
ATOM 723 O O . GLY A 1 90 ? -8.389 9.594 16.239 1.00 84.56 90 GLY A O 1
ATOM 724 N N . GLU A 1 91 ? -9.100 8.406 18.022 1.00 88.00 91 GLU A N 1
ATOM 725 C CA . GLU A 1 91 ? -8.081 7.359 17.945 1.00 88.00 91 GLU A CA 1
ATOM 726 C C . GLU A 1 91 ? -8.208 6.566 16.639 1.00 88.00 91 GLU A C 1
ATOM 728 O O . GLU A 1 91 ? -9.310 6.238 16.196 1.00 88.00 91 GLU A O 1
ATOM 733 N N . GLN A 1 92 ? -7.066 6.276 16.021 1.00 89.94 92 GLN A N 1
ATOM 734 C CA . GLN A 1 92 ? -6.969 5.458 14.821 1.00 89.94 92 GLN A CA 1
ATOM 735 C C . GLN A 1 92 ? -6.033 4.298 15.104 1.00 89.94 92 GLN A C 1
ATOM 737 O O . GLN A 1 92 ? -4.977 4.473 15.712 1.00 89.94 92 GLN A O 1
ATOM 742 N N . TRP A 1 93 ? -6.409 3.125 14.628 1.00 92.38 93 TRP A N 1
A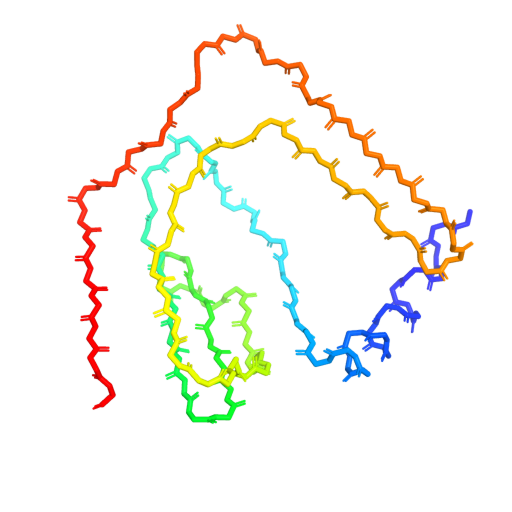TOM 743 C CA . TRP A 1 93 ? -5.612 1.925 14.774 1.00 92.38 93 TRP A CA 1
ATOM 744 C C . TRP A 1 93 ? -5.725 1.081 13.508 1.00 92.38 93 TRP A C 1
ATOM 746 O O . TRP A 1 93 ? -6.600 1.294 12.668 1.00 92.38 93 TRP A O 1
ATOM 756 N N . LEU A 1 94 ? -4.785 0.157 13.362 1.00 94.12 94 LEU A N 1
ATOM 757 C CA . LEU A 1 94 ? -4.766 -0.846 12.312 1.00 94.12 94 LEU A CA 1
ATOM 758 C C . LEU A 1 94 ? -4.714 -2.203 12.999 1.00 94.12 94 LEU A C 1
ATOM 760 O O . LEU A 1 94 ? -3.839 -2.433 13.835 1.00 94.12 94 LEU A O 1
ATOM 764 N N . GLU A 1 95 ? -5.627 -3.090 12.629 1.00 96.12 95 GLU A N 1
ATOM 765 C CA . GLU A 1 95 ? -5.620 -4.476 13.082 1.00 96.12 95 GLU A CA 1
ATOM 766 C C . GLU A 1 95 ? -5.238 -5.386 11.916 1.00 96.12 95 GLU A C 1
ATOM 768 O O . GLU A 1 95 ? -5.613 -5.145 10.769 1.00 96.12 95 GLU A O 1
ATOM 773 N N . ILE A 1 96 ? -4.453 -6.418 12.217 1.00 96.81 96 ILE A N 1
ATOM 774 C CA . ILE A 1 96 ? -4.092 -7.480 11.279 1.00 96.81 96 ILE A CA 1
ATOM 775 C C . ILE A 1 96 ? -4.430 -8.783 11.984 1.00 96.81 96 ILE A C 1
ATOM 777 O O . ILE A 1 96 ? -3.821 -9.101 13.006 1.00 96.81 96 ILE A O 1
ATOM 781 N N . GLU A 1 97 ? -5.413 -9.502 11.452 1.00 97.69 97 GLU A N 1
ATOM 782 C CA . GLU A 1 97 ? -5.813 -10.801 11.990 1.00 97.69 97 GLU A CA 1
ATOM 783 C C . GLU A 1 97 ? -4.807 -11.883 11.580 1.00 97.69 97 GLU A C 1
ATOM 785 O O . GLU A 1 97 ? -4.268 -12.590 12.430 1.00 97.69 97 GLU A O 1
ATOM 790 N N . GLU A 1 98 ? -4.478 -11.951 10.287 1.00 97.50 98 GLU A N 1
ATOM 791 C CA . GLU A 1 98 ? -3.549 -12.933 9.731 1.00 97.50 98 GLU A CA 1
ATOM 792 C C . GLU A 1 98 ? -2.560 -12.280 8.751 1.00 97.50 98 GLU A C 1
ATOM 794 O O . GLU A 1 98 ? -2.893 -11.338 8.030 1.00 97.50 98 GLU A O 1
ATOM 799 N N . LEU A 1 99 ? -1.321 -12.786 8.723 1.00 97.00 99 LEU A N 1
ATOM 800 C CA . LEU A 1 99 ? -0.282 -12.370 7.778 1.00 97.00 99 LEU A CA 1
ATOM 801 C C . LEU A 1 99 ? 0.495 -13.589 7.287 1.00 97.00 99 LEU A C 1
ATOM 803 O O . LEU A 1 99 ? 1.194 -14.246 8.061 1.00 97.00 99 LEU A O 1
ATOM 807 N N . TYR A 1 100 ? 0.442 -13.818 5.978 1.00 96.69 100 TYR A N 1
ATOM 808 C CA . TYR A 1 100 ? 1.221 -14.843 5.294 1.00 96.69 100 TYR A CA 1
ATOM 809 C C . TYR A 1 100 ? 2.215 -14.182 4.342 1.00 96.69 100 TYR A C 1
ATOM 811 O O . TYR A 1 100 ? 1.865 -13.284 3.576 1.00 96.69 100 TYR A O 1
ATOM 819 N N . ILE A 1 101 ? 3.472 -14.621 4.401 1.00 94.75 101 ILE A N 1
ATOM 820 C CA . ILE A 1 101 ? 4.520 -14.223 3.460 1.00 94.75 101 ILE A CA 1
ATOM 821 C C . ILE A 1 101 ? 5.164 -15.501 2.954 1.00 94.75 101 ILE A C 1
ATOM 823 O O . ILE A 1 101 ? 5.881 -16.184 3.687 1.00 94.75 101 ILE A O 1
ATOM 827 N N . GLU A 1 102 ? 4.895 -15.814 1.697 1.00 91.81 102 GLU A N 1
ATOM 828 C CA . GLU A 1 102 ? 5.365 -17.034 1.060 1.00 91.81 102 GLU A CA 1
ATOM 829 C C . GLU A 1 102 ? 6.480 -16.697 0.064 1.00 91.81 102 GLU A C 1
ATOM 831 O O . GLU A 1 102 ? 6.380 -15.705 -0.669 1.00 91.81 102 GLU A O 1
ATOM 836 N N . PRO A 1 103 ? 7.577 -17.473 0.040 1.00 81.94 103 PRO A N 1
ATOM 837 C CA . PRO A 1 103 ? 8.540 -17.370 -1.042 1.00 81.94 103 PRO A CA 1
ATOM 838 C C . PRO A 1 103 ? 7.897 -17.826 -2.367 1.00 81.94 103 PRO A C 1
ATOM 840 O O . PRO A 1 103 ? 6.945 -18.608 -2.342 1.00 81.94 103 PRO A O 1
ATOM 843 N N . PRO A 1 104 ? 8.417 -17.358 -3.515 1.00 66.19 104 PRO A N 1
ATOM 844 C CA . PRO A 1 104 ? 7.992 -17.842 -4.826 1.00 66.19 104 PRO A CA 1
ATOM 845 C C . PRO A 1 104 ? 8.298 -19.329 -5.052 1.00 66.19 104 PRO A C 1
ATOM 847 O O . PRO A 1 104 ? 9.262 -19.848 -4.438 1.00 66.19 104 PRO A O 1
#

Foldseek 3Di:
DCVCQVVPVVVVCVVVQFDDFDDPDDPPDDWDWDWAADPFAIFIDINNHTRDGRRGHDDDDDDDDDDDAQKDWDDGPVPDIDIDGDDDPDDDDDDDPDDDDDDD

pLDDT: mean 87.98, std 9.86, range [51.09, 97.88]

Radius of gyration: 16.31 Å; chains: 1; bounding box: 30×40×38 Å

Sequence (104 aa):
MPTLYPRIWPPIQRAAGIAEAAITASTTDWHDYELIWGARYSTFRVDGRTVLDHAPAPRGPLCFVAWVDNQYMVVKPWGRFAWGLLDTMGEQWLEIEELYIEPP

Secondary structure (DSSP, 8-state):
--TTHHHHHHHHHHHHT-------S-SSS---EEEEE-SSEEEEEETTEEEEEEEEPP-S----------EEEEE-TTS-EEEEEPP-SS------S-------